Protein AF-A0A1Q2KVF7-F1 (afdb_monomer)

Solvent-accessible surface area (backbone atoms only — not comparable to full-atom values): 8080 Å² total; per-residue (Å²): 140,84,86,88,85,80,82,91,82,80,90,83,86,87,81,89,81,83,89,82,92,82,81,89,82,91,85,80,80,93,80,85,74,80,85,79,72,75,77,77,87,64,75,88,57,74,67,74,50,32,45,64,57,99,88,41,66,25,36,51,75,47,78,40,54,51,90,81,50,69,65,92,42,52,43,82,66,88,44,54,38,43,90,84,35,38,43,72,62,70,42,57,40,29,37,30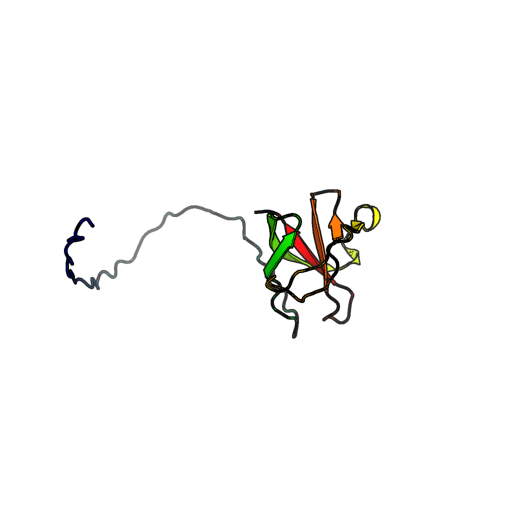,71,88,79,69,32,35,34,33,83,37,73,72,57,102,55,67,28,26,39,34,26,38,80,123

Structure (mmCIF, N/CA/C/O backbone):
data_AF-A0A1Q2KVF7-F1
#
_entry.id   AF-A0A1Q2KVF7-F1
#
loop_
_atom_site.group_PDB
_atom_site.id
_atom_site.type_symbol
_atom_site.label_atom_id
_atom_site.label_alt_id
_atom_site.label_comp_id
_atom_site.label_asym_id
_atom_site.label_entity_id
_atom_site.label_seq_id
_atom_site.pdbx_PDB_ins_code
_atom_site.Cartn_x
_atom_site.Cartn_y
_atom_site.Cartn_z
_atom_site.occupancy
_atom_site.B_iso_or_equiv
_atom_site.auth_seq_id
_atom_site.auth_comp_id
_atom_site.auth_asym_id
_atom_site.auth_atom_id
_atom_site.pdbx_PDB_model_num
ATOM 1 N N . MET A 1 1 ? -19.731 -8.562 50.887 1.00 39.09 1 MET A N 1
ATOM 2 C CA . MET A 1 1 ? -18.705 -9.540 50.459 1.00 39.09 1 MET A CA 1
ATOM 3 C C . MET A 1 1 ? -19.404 -10.873 50.199 1.00 39.09 1 MET A C 1
ATOM 5 O O . MET A 1 1 ? -19.830 -11.517 51.148 1.00 39.09 1 MET A O 1
ATOM 9 N N . LYS A 1 2 ? -19.657 -11.220 48.931 1.00 42.97 2 LYS A N 1
ATOM 10 C CA . LYS A 1 2 ? -20.388 -12.435 48.522 1.00 42.97 2 LYS A CA 1
ATOM 11 C C . LYS A 1 2 ? -19.372 -13.479 48.050 1.00 42.97 2 LYS A C 1
ATOM 13 O O . LYS A 1 2 ? -18.503 -13.158 47.248 1.00 42.97 2 LYS A O 1
ATOM 18 N N . ARG A 1 3 ? -19.437 -14.683 48.624 1.00 47.41 3 ARG A N 1
ATOM 19 C CA . ARG A 1 3 ? -18.452 -15.759 48.444 1.00 47.41 3 ARG A CA 1
ATOM 20 C C . ARG A 1 3 ? -18.658 -16.468 47.100 1.00 47.41 3 ARG A C 1
ATOM 22 O O . ARG A 1 3 ? -19.748 -16.962 46.827 1.00 47.41 3 ARG A O 1
ATOM 29 N N . LEU A 1 4 ? -17.588 -16.508 46.306 1.00 51.22 4 LEU A N 1
ATOM 30 C CA . LEU A 1 4 ? -17.399 -17.319 45.102 1.00 51.22 4 LEU A CA 1
ATOM 31 C C . LEU A 1 4 ? -17.336 -18.806 45.482 1.00 51.22 4 LEU A C 1
ATOM 33 O O . LEU A 1 4 ? -16.495 -19.181 46.293 1.00 51.22 4 LEU A O 1
ATOM 37 N N . THR A 1 5 ? -18.156 -19.652 44.860 1.00 51.19 5 THR A N 1
ATOM 38 C CA . THR A 1 5 ? -17.873 -21.093 44.722 1.00 51.19 5 THR A CA 1
ATOM 39 C C . THR A 1 5 ? -18.481 -21.596 43.410 1.00 51.19 5 THR A C 1
ATOM 41 O O . THR A 1 5 ? -19.687 -21.788 43.309 1.00 51.19 5 THR A O 1
ATOM 44 N N . GLY A 1 6 ? -17.646 -21.784 42.389 1.00 45.88 6 GLY A N 1
ATOM 45 C CA . GLY A 1 6 ? -18.007 -22.414 41.118 1.00 45.88 6 GLY A CA 1
ATOM 46 C C . GLY A 1 6 ? -16.946 -23.454 40.782 1.00 45.88 6 GLY A C 1
ATOM 47 O O . GLY A 1 6 ? -15.766 -23.135 40.721 1.00 45.88 6 GLY A O 1
ATOM 48 N N . ARG A 1 7 ? -17.380 -24.709 40.716 1.00 58.12 7 ARG A N 1
ATOM 49 C CA . ARG A 1 7 ? -16.589 -25.938 40.816 1.00 58.12 7 ARG A CA 1
ATOM 50 C C . ARG A 1 7 ? -15.751 -26.209 39.562 1.00 58.12 7 ARG A C 1
ATOM 52 O O . ARG A 1 7 ? -16.247 -26.079 38.450 1.00 58.12 7 ARG A O 1
ATOM 59 N N . PHE A 1 8 ? -14.522 -26.674 39.782 1.00 48.94 8 PHE A N 1
ATOM 60 C CA . PHE A 1 8 ? -13.715 -27.411 38.809 1.00 48.94 8 PHE A CA 1
ATOM 61 C C . PHE A 1 8 ? -14.491 -28.634 38.299 1.00 48.94 8 PHE A C 1
ATOM 63 O O . PHE A 1 8 ? -14.983 -29.424 39.107 1.00 48.94 8 PHE A O 1
ATOM 70 N N . ALA A 1 9 ? -14.554 -28.810 36.981 1.00 47.53 9 ALA A N 1
ATOM 71 C CA . ALA A 1 9 ? -14.939 -30.064 36.347 1.00 47.53 9 ALA A CA 1
ATOM 72 C C . ALA A 1 9 ? -13.777 -30.545 35.472 1.00 47.53 9 ALA A C 1
ATOM 74 O O . ALA A 1 9 ? -13.213 -29.799 34.675 1.00 47.53 9 ALA A O 1
ATOM 75 N N . VAL A 1 10 ? -13.395 -31.789 35.729 1.00 49.72 10 VAL A N 1
ATOM 76 C CA . VAL A 1 10 ? -12.215 -32.503 35.250 1.00 49.72 10 VAL A CA 1
ATOM 77 C C . VAL A 1 10 ? -12.580 -33.346 34.021 1.00 49.72 10 VAL A C 1
ATOM 79 O O . VAL A 1 10 ? -13.640 -33.956 33.998 1.00 49.72 10 VAL A O 1
ATOM 82 N N . ALA A 1 11 ? -11.660 -33.348 33.051 1.00 46.38 11 ALA A N 1
ATOM 83 C CA . ALA A 1 11 ? -11.268 -34.374 32.070 1.00 46.38 11 ALA A CA 1
ATOM 84 C C . ALA A 1 11 ? -12.255 -35.453 31.558 1.00 46.38 11 ALA A C 1
ATOM 86 O O . ALA A 1 11 ? -12.852 -36.212 32.313 1.00 46.38 11 ALA A O 1
ATOM 87 N N . SER A 1 12 ? -12.230 -35.650 30.235 1.00 47.53 12 SER A N 1
ATOM 88 C CA . SER A 1 12 ? -12.448 -36.914 29.491 1.00 47.53 12 SER A CA 1
ATOM 89 C C . SER A 1 12 ? -11.828 -36.680 28.098 1.00 47.53 12 SER A C 1
ATOM 91 O O . SER A 1 12 ? -12.257 -35.753 27.425 1.00 47.53 12 SER A O 1
ATOM 93 N N . LEU A 1 13 ? -10.641 -37.167 27.712 1.00 43.72 13 LEU A N 1
ATOM 94 C CA . LEU A 1 13 ? -10.100 -38.519 27.471 1.00 43.72 13 LEU A CA 1
ATOM 95 C C . LEU A 1 13 ? -10.823 -39.339 26.374 1.00 43.72 13 LEU A C 1
ATOM 97 O O . LEU A 1 13 ? -12.019 -39.579 26.483 1.00 43.72 13 LEU A O 1
ATOM 101 N N . VAL A 1 14 ? -9.989 -39.849 25.443 1.00 44.69 14 VAL A N 1
ATOM 102 C CA . VAL A 1 14 ? -10.135 -40.932 24.428 1.00 44.69 14 VAL A CA 1
ATOM 103 C C . VAL A 1 14 ? -11.058 -40.650 23.219 1.00 44.69 14 VAL A C 1
ATOM 105 O O . VAL A 1 14 ? -12.088 -40.019 23.373 1.00 44.69 14 VAL A O 1
ATOM 108 N N . LEU A 1 15 ? -10.765 -41.038 21.965 1.00 49.91 15 LEU A N 1
ATOM 109 C CA . LEU A 1 15 ? -10.053 -42.210 21.429 1.00 49.91 15 LEU A CA 1
ATOM 110 C C . LEU A 1 15 ? -9.423 -41.928 20.046 1.00 49.91 15 LEU A C 1
ATOM 112 O O . LEU A 1 15 ? -10.009 -41.250 19.209 1.00 49.91 15 LEU A O 1
ATOM 116 N N . ILE A 1 16 ? -8.259 -42.539 19.809 1.00 52.25 16 ILE A N 1
ATOM 117 C CA . ILE A 1 16 ? -7.617 -42.716 18.500 1.00 52.25 16 ILE A CA 1
ATOM 118 C C . ILE A 1 16 ? -8.409 -43.771 17.716 1.00 52.25 16 ILE A C 1
ATOM 120 O O . ILE A 1 16 ? -8.596 -44.881 18.214 1.00 52.25 16 ILE A O 1
ATOM 124 N N . GLY A 1 17 ? -8.824 -43.447 16.492 1.00 47.91 17 GLY A N 1
ATOM 125 C CA . GLY A 1 17 ? -9.311 -44.407 15.503 1.00 47.91 17 GLY A CA 1
ATOM 126 C C . GLY A 1 17 ? -8.358 -44.448 14.313 1.00 47.91 17 GLY A C 1
ATOM 127 O O . GLY A 1 17 ? -8.411 -43.576 13.454 1.00 47.91 17 GLY A O 1
ATOM 128 N N . LEU A 1 18 ? -7.470 -45.442 14.283 1.00 53.34 18 LEU A N 1
ATOM 129 C CA . LEU A 1 18 ? -6.823 -45.895 13.052 1.00 53.34 18 LEU A CA 1
ATOM 130 C C . LEU A 1 18 ? -7.739 -46.914 12.363 1.00 53.34 18 LEU A C 1
ATOM 132 O O . LEU A 1 18 ? -8.513 -47.605 13.027 1.00 53.34 18 LEU A O 1
ATOM 136 N N . THR A 1 19 ? -7.504 -47.093 11.063 1.00 53.59 19 THR A N 1
ATOM 137 C CA . THR A 1 19 ? -7.997 -48.148 10.154 1.00 53.59 19 THR A CA 1
ATOM 138 C C . THR A 1 19 ? -9.299 -47.859 9.400 1.00 53.59 19 THR A C 1
ATOM 140 O O . THR A 1 19 ? -10.389 -48.101 9.901 1.00 53.59 19 THR A O 1
ATOM 143 N N . ALA A 1 20 ? -9.157 -47.473 8.131 1.00 46.41 20 ALA A N 1
ATOM 144 C CA . ALA A 1 20 ? -9.737 -48.206 7.003 1.00 46.41 20 ALA A CA 1
ATOM 145 C C . ALA A 1 20 ? -9.056 -47.729 5.710 1.00 46.41 20 ALA A C 1
ATOM 147 O O . ALA A 1 20 ? -9.254 -46.606 5.260 1.00 46.41 20 ALA A O 1
ATOM 148 N N . CYS A 1 21 ? -8.202 -48.591 5.164 1.00 48.72 21 CYS A N 1
ATOM 149 C CA . CYS A 1 21 ? -7.747 -48.535 3.783 1.00 48.72 21 CYS A CA 1
ATOM 150 C C . CYS A 1 21 ? -8.925 -49.020 2.923 1.00 48.72 21 CYS A C 1
ATOM 152 O O . CYS A 1 21 ? -9.463 -50.095 3.195 1.00 48.72 21 CYS A O 1
ATOM 154 N N . GLY A 1 22 ? -9.359 -48.217 1.959 1.00 40.91 22 GLY A N 1
ATOM 155 C CA . GLY A 1 22 ? -10.450 -48.530 1.045 1.00 40.91 22 GLY A CA 1
ATOM 156 C C . GLY A 1 22 ? -10.280 -47.682 -0.205 1.00 40.91 22 GLY A C 1
ATOM 157 O O . GLY A 1 22 ? -10.412 -46.464 -0.142 1.00 40.91 22 GLY A O 1
ATOM 158 N N . GLU A 1 23 ? -9.886 -48.348 -1.281 1.00 42.50 23 GLU A N 1
ATOM 159 C CA . GLU A 1 23 ? -9.586 -47.817 -2.607 1.00 42.50 23 GLU A CA 1
ATOM 160 C C . GLU A 1 23 ? -10.851 -47.887 -3.490 1.00 42.50 23 GLU A C 1
ATOM 162 O O . GLU A 1 23 ? -11.649 -48.810 -3.323 1.00 42.50 23 GLU A O 1
ATOM 167 N N . GLU A 1 24 ? -10.968 -46.918 -4.411 1.00 41.16 24 GLU A N 1
ATOM 168 C CA . GLU A 1 24 ? -11.930 -46.776 -5.533 1.00 41.16 24 GLU A CA 1
ATOM 169 C C . GLU A 1 24 ? -13.392 -46.425 -5.145 1.00 41.16 24 GLU A C 1
ATOM 171 O O . GLU A 1 24 ? -13.975 -47.000 -4.238 1.00 41.16 24 GLU A O 1
ATOM 176 N N . GLU A 1 25 ? -14.086 -45.451 -5.747 1.00 37.84 25 GLU A N 1
ATOM 177 C CA . GLU A 1 25 ? -14.031 -44.919 -7.112 1.00 37.84 25 GLU A CA 1
ATOM 178 C C . GLU A 1 25 ? -14.677 -43.508 -7.181 1.00 37.84 25 GLU A C 1
ATOM 180 O O . GLU A 1 25 ? -15.371 -43.060 -6.270 1.00 37.84 25 GLU A O 1
ATOM 185 N N . ALA A 1 26 ? -14.409 -42.816 -8.286 1.00 41.78 26 ALA A N 1
ATOM 186 C CA . ALA A 1 26 ? -14.582 -41.392 -8.567 1.00 41.78 26 ALA A CA 1
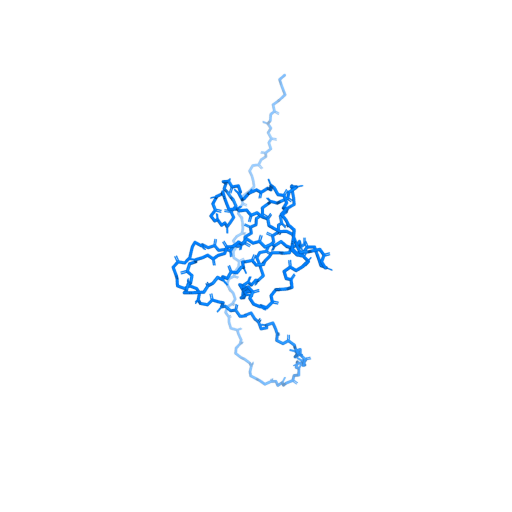ATOM 187 C C . ALA A 1 26 ? -15.985 -40.768 -8.389 1.00 41.78 26 ALA A C 1
ATOM 189 O O . ALA A 1 26 ? -16.978 -41.303 -8.873 1.00 41.78 26 ALA A O 1
ATOM 190 N N . GLN A 1 27 ? -16.018 -39.535 -7.865 1.00 40.53 27 GLN A N 1
ATOM 191 C CA . GLN A 1 27 ? -16.587 -38.338 -8.515 1.00 40.53 27 GLN A CA 1
ATOM 192 C C . GLN A 1 27 ? -16.497 -37.149 -7.549 1.00 40.53 27 GLN A C 1
ATOM 194 O O . GLN A 1 27 ? -17.304 -37.032 -6.631 1.00 40.53 27 GLN A O 1
ATOM 199 N N . GLU A 1 28 ? -15.551 -36.239 -7.776 1.00 37.62 28 GLU A N 1
ATOM 200 C CA . GLU A 1 28 ? -15.576 -34.931 -7.124 1.00 37.62 28 GLU A CA 1
ATOM 201 C C . GLU A 1 28 ? -15.179 -33.844 -8.126 1.00 37.62 28 GLU A C 1
ATOM 203 O O . GLU A 1 28 ? -14.066 -33.800 -8.638 1.00 37.62 28 GLU A O 1
ATOM 208 N N . THR A 1 29 ? -16.192 -33.048 -8.460 1.00 42.12 29 THR A N 1
ATOM 209 C CA . THR A 1 29 ? -16.164 -31.591 -8.579 1.00 42.12 29 THR A CA 1
ATOM 210 C C . THR A 1 29 ? -14.916 -30.969 -9.207 1.00 42.12 29 THR A C 1
ATOM 212 O O . THR A 1 29 ? -13.898 -30.738 -8.561 1.00 42.12 29 THR A O 1
ATOM 215 N N . GLU A 1 30 ? -15.068 -30.562 -10.465 1.00 45.03 30 GLU A N 1
ATOM 216 C CA . GLU A 1 30 ? -14.217 -29.573 -11.119 1.00 45.03 30 GLU A CA 1
ATOM 217 C C . GLU A 1 30 ? -14.356 -28.221 -10.390 1.00 45.03 30 GLU A C 1
ATOM 219 O O . GLU A 1 30 ? -15.248 -27.424 -10.677 1.00 45.03 30 GLU A O 1
ATOM 224 N N . VAL A 1 31 ? -13.493 -27.974 -9.400 1.00 44.44 31 VAL A N 1
ATOM 225 C CA . VAL A 1 31 ? -13.204 -26.629 -8.886 1.00 44.44 31 VAL A CA 1
ATOM 226 C C . VAL A 1 31 ? -11.899 -26.191 -9.538 1.00 44.44 31 VAL A C 1
ATOM 228 O O . VAL A 1 31 ? -10.813 -26.384 -9.002 1.00 44.44 31 VAL A O 1
ATOM 231 N N . ALA A 1 32 ? -12.006 -25.661 -10.753 1.00 44.03 32 ALA A N 1
ATOM 232 C CA . ALA A 1 32 ? -10.885 -25.086 -11.478 1.00 44.03 32 ALA A CA 1
ATOM 233 C C . ALA A 1 32 ? -11.035 -23.563 -11.517 1.00 44.03 32 ALA A C 1
ATOM 235 O O . ALA A 1 32 ? -11.643 -23.000 -12.421 1.00 44.03 32 ALA A O 1
ATOM 236 N N . ALA A 1 33 ? -10.460 -22.896 -10.525 1.00 38.97 33 ALA A N 1
ATOM 237 C CA . ALA A 1 33 ? -9.888 -21.568 -10.692 1.00 38.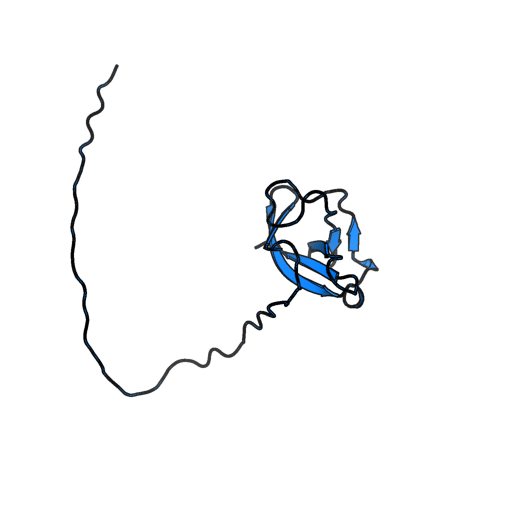97 33 ALA A CA 1
ATOM 238 C C . ALA A 1 33 ? -8.803 -21.444 -9.629 1.00 38.97 33 ALA A C 1
ATOM 240 O O . ALA A 1 33 ? -9.083 -21.237 -8.453 1.00 38.97 33 ALA A O 1
ATOM 241 N N . ALA A 1 34 ? -7.578 -21.712 -10.068 1.00 43.12 34 ALA A N 1
ATOM 242 C CA . ALA A 1 34 ? -6.372 -21.627 -9.276 1.00 43.12 34 ALA A CA 1
ATOM 243 C C . ALA A 1 34 ? -6.294 -20.267 -8.568 1.00 43.12 34 ALA A C 1
ATOM 245 O O . ALA A 1 34 ? -6.268 -19.225 -9.223 1.00 43.12 34 ALA A O 1
ATOM 246 N N . GLU A 1 35 ? -6.227 -20.288 -7.237 1.00 41.88 35 GLU A N 1
ATOM 247 C CA . GLU A 1 35 ? -5.547 -19.234 -6.494 1.00 41.88 35 GLU A CA 1
ATOM 248 C C . GLU A 1 35 ? -4.064 -19.346 -6.855 1.00 41.88 35 GLU A C 1
ATOM 250 O O . GLU A 1 35 ? -3.302 -20.097 -6.247 1.00 41.88 35 GLU A O 1
ATOM 255 N N . ASP A 1 36 ? -3.685 -18.643 -7.918 1.00 38.56 36 ASP A N 1
ATOM 256 C CA . ASP A 1 36 ? -2.300 -18.349 -8.254 1.00 38.56 36 ASP A CA 1
ATOM 257 C C . ASP A 1 36 ? -1.758 -17.407 -7.176 1.00 38.56 36 ASP A C 1
ATOM 259 O O . ASP A 1 36 ? -1.766 -16.184 -7.297 1.00 38.56 36 ASP A O 1
ATOM 263 N N . THR A 1 37 ? -1.383 -17.996 -6.044 1.00 44.69 37 THR A N 1
ATOM 264 C CA . THR A 1 37 ? -0.643 -17.291 -5.008 1.00 44.69 37 THR A CA 1
ATOM 265 C C . THR A 1 37 ? 0.791 -17.235 -5.507 1.00 44.69 37 THR A C 1
ATOM 267 O O . THR A 1 37 ? 1.577 -18.148 -5.261 1.00 44.69 37 THR A O 1
ATOM 270 N N . HIS A 1 38 ? 1.110 -16.190 -6.271 1.00 43.72 38 HIS A N 1
ATOM 271 C CA . HIS A 1 38 ? 2.487 -15.821 -6.563 1.00 43.72 38 HIS A CA 1
ATOM 272 C C . HIS A 1 38 ? 3.178 -15.522 -5.225 1.00 43.72 38 HIS A C 1
ATOM 274 O O . HIS A 1 38 ? 3.099 -14.418 -4.685 1.00 43.72 38 HIS A O 1
ATOM 280 N N . GLU A 1 39 ? 3.838 -16.532 -4.658 1.00 40.41 39 GLU A N 1
ATOM 281 C CA . GLU A 1 39 ? 4.852 -16.340 -3.631 1.00 40.41 39 GLU A CA 1
ATOM 282 C C . GLU A 1 39 ? 5.980 -15.531 -4.277 1.00 40.41 39 GLU A C 1
ATOM 284 O O . GLU A 1 39 ? 6.845 -16.060 -4.974 1.00 40.41 39 GLU A O 1
ATOM 289 N N . ALA A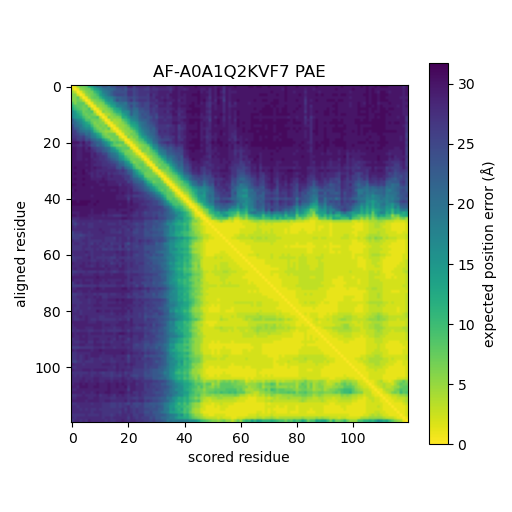 1 40 ? 5.921 -14.211 -4.109 1.00 45.19 40 ALA A N 1
ATOM 290 C CA . ALA A 1 40 ? 7.007 -13.328 -4.484 1.00 45.19 40 ALA A CA 1
ATOM 291 C C . ALA A 1 40 ? 8.235 -13.718 -3.649 1.00 45.19 40 ALA A C 1
ATOM 293 O O . ALA A 1 40 ? 8.321 -13.406 -2.461 1.00 45.19 40 ALA A O 1
ATOM 294 N N . GLU A 1 41 ? 9.185 -14.420 -4.267 1.00 42.03 41 GLU A N 1
ATOM 295 C CA . GLU A 1 41 ? 10.519 -14.638 -3.716 1.00 42.03 41 GLU A CA 1
ATOM 296 C C . GLU A 1 41 ? 11.267 -13.293 -3.659 1.00 42.03 41 GLU A C 1
ATOM 298 O O . GLU A 1 41 ? 12.089 -12.974 -4.517 1.00 42.03 41 GLU A O 1
ATOM 303 N N . THR A 1 42 ? 10.983 -12.467 -2.647 1.00 44.09 42 THR A N 1
ATOM 304 C CA . THR A 1 42 ? 11.791 -11.285 -2.338 1.00 44.09 42 THR A CA 1
ATOM 305 C C . THR A 1 42 ? 12.904 -11.680 -1.371 1.00 44.09 42 THR A C 1
ATOM 307 O O . THR A 1 42 ? 12.706 -11.994 -0.196 1.00 44.09 42 THR A O 1
ATOM 310 N N . GLY A 1 43 ? 14.131 -11.704 -1.890 1.00 41.38 43 GLY A N 1
ATOM 311 C CA . GLY A 1 43 ? 15.328 -11.902 -1.088 1.00 41.38 43 GLY A CA 1
ATOM 312 C C . GLY A 1 43 ? 15.439 -10.848 0.016 1.00 41.38 43 GLY A C 1
ATOM 313 O O . GLY A 1 43 ? 15.668 -9.677 -0.254 1.00 41.38 43 GLY A O 1
ATOM 314 N N . GLY A 1 44 ? 15.336 -11.282 1.274 1.00 47.38 44 GLY A N 1
ATOM 315 C CA . GLY A 1 44 ? 15.808 -10.528 2.440 1.00 47.38 44 GLY A CA 1
ATOM 316 C C . GLY A 1 44 ? 14.971 -9.323 2.889 1.00 47.38 44 GLY A C 1
ATOM 317 O O . GLY A 1 44 ? 15.490 -8.508 3.653 1.00 47.38 44 GLY A O 1
ATOM 318 N N . GLY A 1 45 ? 13.712 -9.199 2.464 1.00 56.94 45 GLY A N 1
ATOM 319 C CA . GLY A 1 45 ? 12.775 -8.207 3.001 1.00 56.94 45 GLY A CA 1
ATOM 320 C C . GLY A 1 45 ? 12.185 -8.633 4.351 1.00 56.94 45 GLY A C 1
ATOM 321 O O . GLY A 1 45 ? 12.004 -9.820 4.621 1.00 56.94 45 GLY A O 1
ATOM 322 N N . LEU A 1 46 ? 11.891 -7.672 5.234 1.00 59.97 46 LEU A N 1
ATOM 323 C CA . LEU A 1 46 ? 11.044 -7.914 6.412 1.00 59.97 46 LEU A CA 1
ATOM 324 C C . LEU A 1 46 ? 9.709 -8.539 5.961 1.00 59.97 46 LEU A C 1
ATOM 326 O O . LEU A 1 46 ? 9.261 -8.229 4.859 1.00 59.97 46 LEU A O 1
ATOM 330 N N . PRO A 1 47 ? 9.053 -9.385 6.777 1.00 71.31 47 PRO A N 1
ATOM 331 C CA . PRO A 1 47 ? 7.776 -9.968 6.381 1.00 71.31 47 PRO A CA 1
ATOM 332 C C . PRO A 1 47 ? 6.782 -8.844 6.075 1.00 71.31 47 PRO A C 1
ATOM 334 O O . PRO A 1 47 ? 6.594 -7.965 6.912 1.00 71.31 47 PRO A O 1
ATOM 337 N 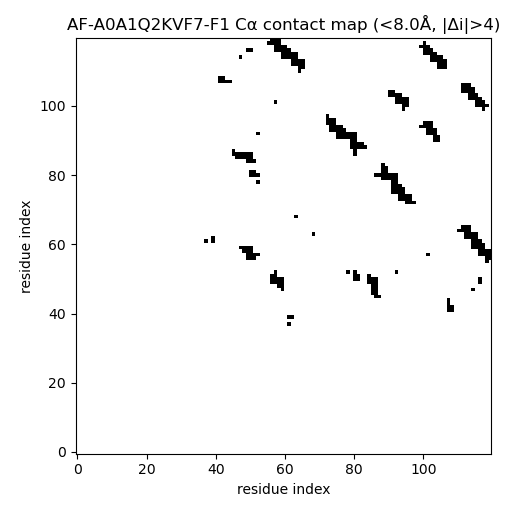N . VAL A 1 48 ? 6.176 -8.881 4.889 1.00 85.44 48 VAL A N 1
ATOM 338 C CA . VAL A 1 48 ? 5.117 -7.967 4.450 1.00 85.44 48 VAL A CA 1
ATOM 339 C C . VAL A 1 48 ? 3.802 -8.725 4.580 1.00 85.44 48 VAL A C 1
ATOM 341 O O . VAL A 1 48 ? 3.564 -9.688 3.861 1.00 85.44 48 VAL A O 1
ATOM 344 N N . THR A 1 49 ? 2.977 -8.374 5.566 1.00 93.69 49 THR A N 1
ATOM 345 C CA . THR A 1 49 ? 1.777 -9.174 5.890 1.00 93.69 49 THR A CA 1
ATOM 346 C C . THR A 1 49 ? 0.514 -8.344 6.066 1.00 93.69 49 THR A C 1
ATOM 348 O O . THR A 1 49 ? -0.544 -8.724 5.565 1.00 93.69 49 THR A O 1
ATOM 351 N N . TRP A 1 50 ? 0.580 -7.220 6.775 1.00 96.44 50 TRP A N 1
ATOM 352 C CA . TRP A 1 50 ? -0.567 -6.338 6.995 1.00 96.44 50 TRP A CA 1
ATOM 353 C C . TRP A 1 50 ? -0.118 -4.970 7.507 1.00 96.44 50 TRP A C 1
ATOM 355 O O . TRP A 1 50 ? 0.958 -4.850 8.093 1.00 96.44 50 TRP A O 1
ATOM 365 N N . ILE A 1 51 ? -0.988 -3.975 7.350 1.00 96.50 51 ILE A N 1
ATOM 366 C CA . ILE A 1 51 ? -0.848 -2.626 7.916 1.00 96.50 51 ILE A CA 1
ATOM 367 C C . ILE A 1 51 ? -2.166 -2.179 8.542 1.00 96.50 51 ILE A C 1
ATOM 369 O O . ILE A 1 51 ? -3.231 -2.682 8.172 1.00 96.50 51 ILE A O 1
ATOM 373 N N . VAL A 1 52 ? -2.108 -1.244 9.489 1.00 96.50 52 VAL A N 1
ATOM 374 C CA . VAL A 1 52 ? -3.298 -0.535 9.972 1.00 96.50 52 VAL A CA 1
ATOM 375 C C . VAL A 1 52 ? -3.300 0.888 9.432 1.00 96.50 52 VAL A C 1
ATOM 377 O O . VAL A 1 52 ? -2.381 1.662 9.693 1.00 96.50 52 VAL A O 1
ATOM 380 N N . HIS A 1 53 ? -4.367 1.240 8.722 1.00 96.75 53 HIS A N 1
ATOM 381 C CA . HIS A 1 53 ? -4.586 2.567 8.160 1.00 96.75 53 HIS A CA 1
ATOM 382 C C . HIS A 1 53 ? -5.990 3.037 8.540 1.00 96.75 53 HIS A C 1
ATOM 384 O O . HIS A 1 53 ? -6.955 2.296 8.388 1.00 96.75 53 HIS A O 1
ATOM 390 N N . GLU A 1 54 ? -6.085 4.233 9.126 1.00 95.56 54 GLU A N 1
ATOM 391 C CA . GLU A 1 54 ? -7.347 4.826 9.607 1.00 95.56 54 GLU A CA 1
ATOM 392 C C . GLU A 1 54 ? -8.168 3.940 10.571 1.00 95.56 54 GLU A C 1
ATOM 394 O O . GLU A 1 54 ? -9.373 4.103 10.728 1.00 95.56 54 GLU A 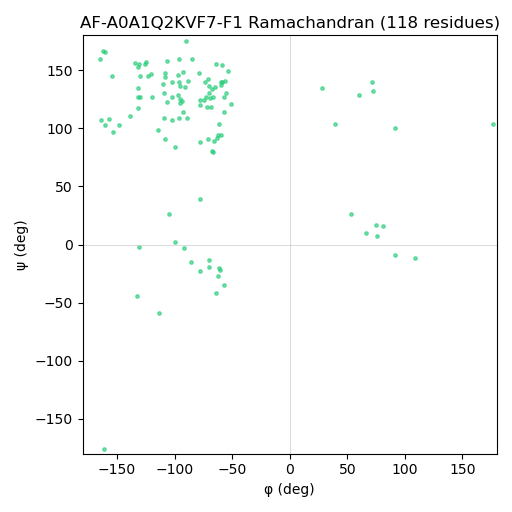O 1
ATOM 399 N N . GLY A 1 55 ? -7.496 3.037 11.295 1.00 95.44 55 GLY A N 1
ATOM 400 C CA . GLY A 1 55 ? -8.122 2.117 12.252 1.00 95.44 55 GLY A CA 1
ATOM 401 C C . GLY A 1 55 ? -8.528 0.768 11.657 1.00 95.44 55 GLY A C 1
ATOM 402 O O . GLY A 1 55 ? -8.821 -0.155 12.418 1.00 95.44 55 GLY A O 1
ATOM 403 N N . ASP A 1 56 ? -8.456 0.625 10.336 1.00 97.44 56 ASP A N 1
ATOM 404 C CA . ASP A 1 56 ? -8.761 -0.607 9.625 1.00 97.44 56 ASP A CA 1
ATOM 405 C C . ASP A 1 56 ? -7.498 -1.406 9.307 1.00 97.44 56 ASP A C 1
ATOM 407 O O . ASP A 1 56 ? -6.427 -0.857 9.034 1.00 97.44 56 ASP A O 1
ATOM 411 N N . LYS A 1 57 ? -7.623 -2.736 9.338 1.00 96.81 57 LYS A N 1
ATOM 412 C CA . LYS A 1 57 ? -6.528 -3.651 9.016 1.00 96.81 57 LYS A CA 1
ATOM 413 C C . LYS A 1 57 ? -6.569 -4.021 7.536 1.00 96.81 57 LYS A C 1
ATOM 415 O O . LYS A 1 57 ? -7.451 -4.759 7.102 1.00 96.81 57 LYS A O 1
ATOM 420 N N . TYR A 1 58 ? -5.550 -3.602 6.802 1.00 97.75 58 TYR A N 1
ATOM 421 C CA . TYR A 1 58 ? -5.336 -3.981 5.413 1.00 97.75 58 TYR A CA 1
ATOM 422 C C . TYR A 1 58 ? -4.377 -5.165 5.350 1.00 97.75 58 TYR A C 1
ATOM 424 O O . TYR A 1 58 ? -3.371 -5.214 6.060 1.00 97.75 58 TYR A O 1
ATOM 432 N N . THR A 1 59 ? -4.697 -6.146 4.513 1.00 97.12 59 THR A N 1
ATOM 433 C CA . THR A 1 59 ? -3.892 -7.360 4.353 1.00 97.12 59 THR A CA 1
ATOM 434 C C . THR A 1 59 ? -3.066 -7.260 3.085 1.00 97.12 59 THR A C 1
ATOM 436 O O . THR A 1 59 ? -3.559 -6.779 2.068 1.00 97.12 59 THR A O 1
ATOM 439 N N . PHE A 1 60 ? -1.818 -7.713 3.159 1.00 95.69 60 PHE A N 1
ATOM 440 C CA . PHE A 1 60 ? -0.936 -7.821 2.006 1.00 95.69 60 PHE A CA 1
ATOM 441 C C . PHE A 1 60 ? -1.541 -8.746 0.947 1.00 95.69 60 PHE A C 1
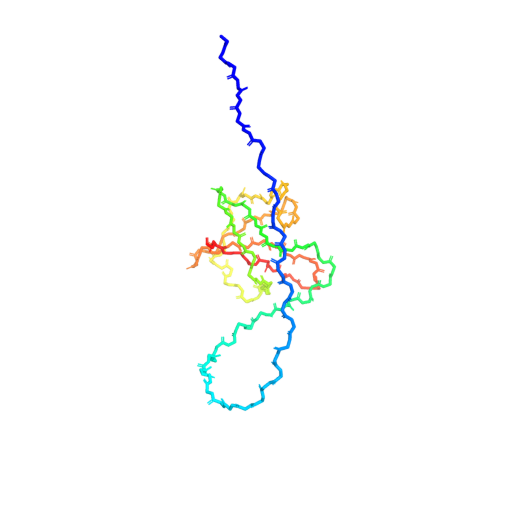ATOM 443 O O . PHE A 1 60 ? -2.115 -9.785 1.286 1.00 95.69 60 PHE A O 1
ATOM 450 N N . ILE A 1 61 ? -1.394 -8.355 -0.315 1.00 95.25 61 ILE A N 1
ATOM 451 C CA . ILE A 1 61 ? -1.834 -9.124 -1.478 1.00 95.25 61 ILE A CA 1
ATOM 452 C C . ILE A 1 61 ? -0.625 -9.587 -2.282 1.00 95.25 61 ILE A C 1
ATOM 454 O O . ILE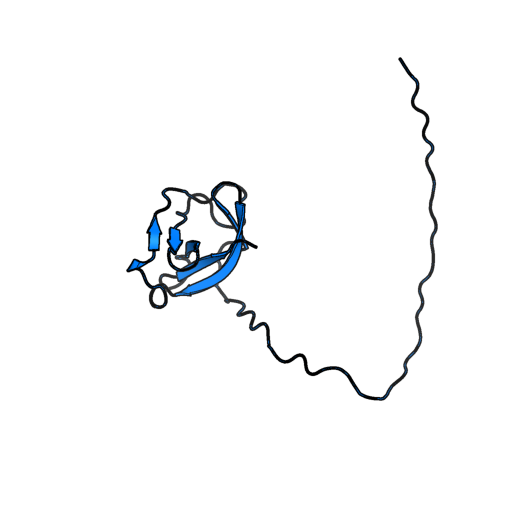 A 1 61 ? -0.433 -10.787 -2.447 1.00 95.25 61 ILE A O 1
ATOM 458 N N . GLU A 1 62 ? 0.191 -8.647 -2.757 1.00 93.31 62 GLU A N 1
ATOM 459 C CA . GLU A 1 62 ? 1.298 -8.927 -3.672 1.00 93.31 62 GLU A CA 1
ATOM 460 C C . GLU A 1 62 ? 2.321 -7.779 -3.704 1.00 93.31 62 GLU A C 1
ATOM 462 O O . GLU A 1 62 ? 2.056 -6.666 -3.234 1.00 93.31 62 GLU A O 1
ATOM 467 N N . ILE A 1 63 ? 3.490 -8.055 -4.285 1.00 92.25 63 ILE A N 1
ATOM 468 C CA . ILE A 1 63 ? 4.484 -7.044 -4.655 1.00 92.25 63 ILE A CA 1
ATOM 469 C C . ILE A 1 63 ? 4.271 -6.687 -6.127 1.00 92.25 63 ILE A C 1
ATOM 471 O O . ILE A 1 63 ? 4.367 -7.556 -6.990 1.00 92.25 63 ILE A O 1
ATOM 475 N N . VAL A 1 64 ? 4.021 -5.411 -6.409 1.00 93.19 64 VAL A N 1
ATOM 476 C CA . VAL A 1 64 ? 3.759 -4.896 -7.757 1.00 93.19 64 VAL A CA 1
ATOM 477 C C . VAL A 1 64 ? 4.956 -4.061 -8.221 1.00 93.19 64 VAL A C 1
ATOM 479 O O . VAL A 1 64 ? 5.408 -3.185 -7.475 1.00 93.19 64 VAL A O 1
ATOM 482 N N . PRO A 1 65 ? 5.500 -4.290 -9.428 1.00 93.62 65 PRO A N 1
ATOM 483 C CA . PRO A 1 65 ? 6.466 -3.377 -10.028 1.00 93.62 65 PRO A CA 1
ATOM 484 C C . PRO A 1 65 ? 5.848 -1.991 -10.209 1.00 93.62 65 PRO A C 1
ATOM 486 O O . PRO A 1 65 ? 4.704 -1.868 -10.645 1.00 93.62 65 PRO A O 1
ATOM 489 N N . LYS A 1 66 ? 6.592 -0.927 -9.905 1.00 94.00 66 LYS A N 1
ATOM 490 C CA . LYS A 1 66 ? 6.066 0.439 -10.047 1.00 94.00 66 LYS A CA 1
ATOM 491 C C . LYS A 1 66 ? 5.592 0.743 -11.468 1.00 94.00 66 LYS A C 1
ATOM 493 O O . LYS A 1 66 ? 4.628 1.480 -11.643 1.00 94.00 66 LYS A O 1
ATOM 498 N N . GLU A 1 67 ? 6.264 0.191 -12.475 1.00 94.62 67 GLU A N 1
ATOM 499 C CA . GLU A 1 67 ? 5.898 0.338 -13.885 1.00 94.62 67 GLU A CA 1
ATOM 500 C C . GLU A 1 67 ? 4.501 -0.199 -14.237 1.00 94.62 67 GLU A C 1
ATOM 502 O O . GLU A 1 67 ? 3.919 0.266 -15.217 1.00 94.62 67 GLU A O 1
ATOM 507 N N . ASP A 1 68 ? 3.947 -1.107 -13.430 1.00 95.44 68 ASP A N 1
ATOM 508 C CA . ASP A 1 68 ? 2.610 -1.678 -13.625 1.00 95.44 68 ASP A CA 1
ATOM 509 C C . ASP A 1 68 ? 1.515 -0.886 -12.882 1.00 95.44 68 ASP A C 1
ATOM 511 O O . ASP A 1 68 ? 0.323 -1.188 -12.999 1.00 95.44 68 ASP A O 1
ATOM 515 N N . ILE A 1 69 ? 1.895 0.152 -12.126 1.00 95.56 69 ILE A N 1
ATOM 516 C CA . ILE A 1 69 ? 0.983 1.012 -11.367 1.00 95.56 69 ILE A CA 1
ATOM 517 C C . ILE A 1 69 ? 0.675 2.275 -12.174 1.00 95.56 69 ILE A C 1
ATOM 519 O O . ILE A 1 69 ? 1.567 3.003 -12.611 1.00 95.56 69 ILE A O 1
ATOM 523 N N . ASP A 1 70 ? -0.614 2.585 -12.322 1.00 97.38 70 ASP A N 1
ATOM 524 C CA . ASP A 1 70 ? -1.053 3.872 -12.865 1.00 97.38 70 ASP A CA 1
ATOM 525 C C . ASP A 1 70 ? -0.791 4.993 -11.847 1.00 97.38 70 ASP A C 1
ATOM 527 O O . ASP A 1 70 ? -1.611 5.282 -10.974 1.00 97.38 70 ASP A O 1
ATOM 531 N N . MET A 1 71 ? 0.388 5.605 -11.941 1.00 96.88 71 MET A N 1
ATOM 532 C CA . MET A 1 71 ? 0.868 6.607 -10.987 1.00 96.88 71 MET A CA 1
ATOM 533 C C . MET A 1 71 ? -0.009 7.864 -10.912 1.00 96.88 71 MET A C 1
ATOM 535 O O . MET A 1 71 ? 0.053 8.571 -9.909 1.00 96.88 71 MET A O 1
ATOM 539 N N . GLU A 1 72 ? -0.836 8.152 -11.924 1.00 98.19 72 GLU A N 1
ATOM 540 C CA . GLU A 1 72 ? -1.777 9.283 -11.887 1.00 98.19 72 GLU A CA 1
ATOM 541 C C . GLU A 1 72 ? -2.921 9.062 -10.889 1.00 98.19 72 GLU A C 1
ATOM 543 O O . GLU A 1 72 ? -3.576 10.016 -10.479 1.00 98.19 72 GLU A O 1
ATOM 548 N N . GLN A 1 73 ? -3.162 7.810 -10.496 1.00 98.12 73 GLN A N 1
ATOM 549 C CA . GLN A 1 73 ? -4.186 7.412 -9.530 1.00 98.12 73 GLN A CA 1
ATOM 550 C C . GLN A 1 73 ? -3.608 7.171 -8.127 1.00 98.12 73 GLN A C 1
ATOM 552 O O . GLN A 1 73 ? -4.337 6.745 -7.232 1.00 98.12 73 GLN A O 1
ATOM 557 N N . VAL A 1 74 ? -2.304 7.385 -7.923 1.00 98.12 74 VAL A N 1
ATOM 558 C CA . VAL A 1 74 ? -1.649 7.216 -6.622 1.00 98.12 74 VAL A CA 1
ATOM 559 C C . VAL A 1 74 ? -1.571 8.557 -5.910 1.00 98.12 74 VAL A C 1
ATOM 561 O O . VAL A 1 74 ? -0.984 9.514 -6.415 1.00 98.12 74 VAL A O 1
ATOM 564 N N . VAL A 1 75 ? -2.086 8.602 -4.685 1.00 98.19 75 VAL A N 1
ATOM 565 C CA . VAL A 1 75 ? -2.052 9.792 -3.835 1.00 98.19 75 VAL A CA 1
ATOM 566 C C . VAL A 1 75 ? -1.368 9.506 -2.501 1.00 98.19 75 VAL A C 1
ATOM 568 O O . VAL A 1 75 ? -1.475 8.416 -1.936 1.00 98.19 75 VAL A O 1
ATOM 571 N N . SER A 1 76 ? -0.650 10.505 -1.986 1.00 97.81 76 SER A N 1
ATOM 572 C CA . SER A 1 76 ? -0.103 10.461 -0.627 1.00 97.81 76 SER A CA 1
ATOM 573 C C . SER A 1 76 ? -1.234 10.570 0.389 1.00 97.81 76 SER A C 1
ATOM 575 O O . SER A 1 76 ? -2.056 11.485 0.308 1.00 97.81 76 SER A O 1
ATOM 577 N N . THR A 1 77 ? -1.251 9.668 1.372 1.00 97.56 77 THR A N 1
ATOM 578 C CA . THR A 1 77 ? -2.189 9.764 2.503 1.00 97.56 77 THR A CA 1
ATOM 579 C C . THR A 1 77 ? -1.657 10.661 3.625 1.00 97.56 77 THR A C 1
ATOM 581 O O . THR A 1 77 ? -2.402 11.040 4.526 1.00 97.56 77 THR A O 1
ATOM 584 N N . GLY A 1 78 ? -0.355 10.976 3.620 1.00 97.38 78 GLY A N 1
ATOM 585 C CA . GLY A 1 78 ? 0.326 11.628 4.742 1.00 97.38 78 GLY A CA 1
ATOM 586 C C . GLY A 1 78 ? 0.421 10.767 6.011 1.00 97.38 78 GLY A C 1
ATOM 587 O O . GLY A 1 78 ? 0.802 11.277 7.067 1.00 97.38 78 GLY A O 1
ATOM 588 N N . THR A 1 79 ? 0.074 9.480 5.929 1.00 97.88 79 THR A N 1
ATOM 589 C CA . THR A 1 79 ? 0.186 8.517 7.028 1.00 97.88 79 THR A CA 1
ATOM 590 C C . THR A 1 79 ? 1.339 7.548 6.790 1.00 97.88 79 THR A C 1
ATOM 592 O O . THR A 1 79 ? 1.791 7.351 5.662 1.00 97.88 79 THR A O 1
ATOM 595 N N . PHE A 1 80 ? 1.830 6.954 7.874 1.00 97.31 80 PHE A N 1
ATOM 596 C CA . PHE A 1 80 ? 2.994 6.077 7.859 1.00 97.31 80 PHE A CA 1
ATOM 597 C C . PHE A 1 80 ? 2.691 4.798 8.633 1.00 97.31 80 PHE A C 1
ATOM 599 O O . PHE A 1 80 ? 1.881 4.804 9.564 1.00 97.31 80 PHE A O 1
ATOM 606 N N . THR A 1 81 ? 3.367 3.717 8.267 1.00 95.38 81 THR A N 1
ATOM 607 C CA . THR A 1 81 ? 3.272 2.423 8.942 1.00 95.38 81 THR A CA 1
ATOM 608 C C . THR A 1 81 ? 3.670 2.539 10.412 1.00 95.38 81 THR A C 1
ATOM 610 O O . THR A 1 81 ? 4.624 3.234 10.783 1.00 95.38 81 THR A O 1
ATOM 613 N N . ASN A 1 82 ? 2.934 1.843 11.273 1.00 95.00 82 ASN A N 1
ATOM 614 C CA . ASN A 1 82 ? 3.052 1.934 12.720 1.00 95.00 82 ASN A CA 1
ATOM 615 C C . ASN A 1 82 ? 3.946 0.843 13.308 1.00 95.00 82 ASN A C 1
ATOM 617 O O . ASN A 1 82 ? 4.184 -0.216 12.728 1.00 95.00 82 ASN A O 1
ATOM 621 N N . MET A 1 83 ? 4.439 1.091 14.522 1.00 93.25 83 MET A N 1
ATOM 622 C CA . MET A 1 83 ? 5.150 0.063 15.269 1.00 93.25 83 MET A CA 1
ATOM 623 C C . MET A 1 83 ? 4.155 -1.029 15.675 1.00 93.25 83 MET A C 1
ATOM 625 O O . MET A 1 83 ? 3.212 -0.768 16.418 1.00 93.25 83 MET A O 1
ATOM 629 N N . GLY A 1 84 ? 4.384 -2.248 15.190 1.00 91.81 84 GLY A N 1
ATOM 630 C CA . GLY A 1 84 ? 3.481 -3.381 15.382 1.00 91.81 84 GLY A CA 1
ATOM 631 C C . GLY A 1 84 ? 2.739 -3.797 14.117 1.00 91.81 84 GLY A C 1
ATOM 632 O O . GLY A 1 84 ? 2.195 -4.898 14.126 1.00 91.81 84 GLY A O 1
ATOM 633 N N . ASP A 1 85 ? 2.772 -2.990 13.049 1.00 94.06 85 ASP A N 1
ATOM 634 C CA . ASP A 1 85 ? 2.354 -3.444 11.724 1.00 94.06 85 ASP A CA 1
ATOM 635 C C . ASP A 1 85 ? 3.193 -4.642 11.283 1.00 94.06 85 ASP A C 1
ATOM 637 O O . ASP A 1 85 ? 4.339 -4.842 11.698 1.00 94.06 85 ASP A O 1
ATOM 641 N N . GLY A 1 86 ? 2.616 -5.449 10.403 1.00 92.62 86 GLY A N 1
ATOM 642 C CA . GLY A 1 86 ? 3.282 -6.586 9.799 1.00 92.62 86 GLY A CA 1
ATOM 643 C C . GLY A 1 86 ? 4.236 -6.179 8.680 1.00 92.62 86 GLY A C 1
ATOM 644 O O . GLY A 1 86 ? 4.222 -6.856 7.657 1.00 92.62 86 GLY A O 1
ATOM 645 N N . MET A 1 87 ? 4.963 -5.065 8.844 1.00 88.69 87 MET A N 1
ATOM 646 C CA . MET A 1 87 ? 5.981 -4.543 7.932 1.00 88.69 87 MET A CA 1
ATOM 647 C C . MET A 1 87 ? 6.922 -3.536 8.628 1.00 88.69 87 MET A C 1
ATOM 649 O O . MET A 1 87 ? 6.839 -3.312 9.837 1.00 88.69 87 MET A O 1
ATOM 653 N N . LYS A 1 88 ? 7.845 -2.921 7.876 1.00 89.00 88 LYS A N 1
ATOM 654 C CA . LYS A 1 88 ? 8.785 -1.916 8.401 1.00 89.00 88 LYS A CA 1
ATOM 655 C C . LYS A 1 88 ? 8.058 -0.654 8.886 1.00 89.00 88 LYS A C 1
ATOM 657 O O . LYS A 1 88 ? 7.192 -0.146 8.187 1.00 89.00 88 LYS A O 1
ATOM 662 N N . PHE A 1 89 ? 8.444 -0.147 10.060 1.00 92.62 89 PHE A N 1
ATOM 663 C CA . PHE A 1 89 ? 7.915 1.085 10.663 1.00 92.62 89 PHE A CA 1
ATOM 664 C C . PHE A 1 89 ? 8.380 2.353 9.932 1.00 92.62 89 PHE A C 1
ATOM 666 O O . PHE A 1 89 ? 9.560 2.461 9.591 1.00 92.62 89 PHE A O 1
ATOM 673 N N . GLY A 1 90 ? 7.486 3.341 9.825 1.00 93.69 90 GLY A N 1
ATOM 674 C CA . GLY A 1 90 ? 7.794 4.681 9.326 1.00 93.69 90 GLY A CA 1
ATOM 675 C C . GLY A 1 90 ? 7.839 4.801 7.803 1.00 93.69 90 GLY A C 1
ATOM 676 O O . GLY A 1 90 ? 8.380 5.781 7.298 1.00 93.69 90 GLY A O 1
ATOM 677 N N . GLU A 1 91 ? 7.295 3.826 7.080 1.00 93.88 91 GLU A N 1
ATOM 678 C CA . GLU A 1 91 ? 7.165 3.862 5.624 1.00 93.88 91 GLU A CA 1
ATOM 679 C C . GLU A 1 91 ? 5.839 4.530 5.244 1.00 93.88 91 GLU A C 1
ATOM 681 O O . GLU A 1 91 ? 4.830 4.337 5.922 1.00 93.88 91 GLU A O 1
ATOM 686 N N . GLU A 1 92 ? 5.836 5.351 4.197 1.00 96.88 92 GLU A N 1
ATOM 687 C CA . GLU A 1 92 ? 4.636 6.081 3.780 1.00 96.88 92 GLU A CA 1
ATOM 688 C C . GLU A 1 92 ? 3.584 5.136 3.193 1.00 96.88 92 GLU A C 1
ATOM 690 O O . GLU A 1 92 ? 3.894 4.271 2.374 1.00 96.88 92 GLU A O 1
ATOM 695 N N . ILE A 1 93 ? 2.330 5.343 3.595 1.00 97.94 93 ILE A N 1
ATOM 696 C CA . ILE A 1 93 ? 1.171 4.660 3.030 1.00 97.94 93 ILE A CA 1
ATOM 697 C C . ILE A 1 93 ? 0.594 5.545 1.925 1.00 97.94 93 ILE A C 1
ATOM 699 O O . ILE A 1 93 ? 0.231 6.702 2.148 1.00 97.94 93 ILE A O 1
ATOM 703 N N . LEU A 1 94 ? 0.490 4.992 0.727 1.00 98.44 94 LEU A N 1
ATOM 704 C CA . LEU A 1 94 ? -0.076 5.634 -0.452 1.00 98.44 94 LEU A CA 1
ATOM 705 C C . LEU A 1 94 ? -1.422 4.983 -0.769 1.00 98.44 94 LEU A C 1
ATOM 707 O O . LEU A 1 94 ? -1.592 3.789 -0.540 1.00 98.44 94 LEU A O 1
ATOM 711 N N . GLN A 1 95 ? -2.373 5.744 -1.300 1.00 98.38 95 GLN A N 1
ATOM 712 C CA . GLN A 1 95 ? -3.682 5.227 -1.693 1.00 98.38 95 GLN A CA 1
ATOM 713 C C . GLN A 1 95 ? -3.819 5.223 -3.211 1.00 98.38 95 GLN A C 1
ATOM 715 O O . GLN A 1 95 ? -3.440 6.181 -3.881 1.00 98.38 95 GLN A O 1
ATOM 720 N N . TYR A 1 96 ? -4.386 4.146 -3.745 1.00 98.25 96 TYR A N 1
ATOM 721 C CA . TYR A 1 96 ? -4.756 4.031 -5.145 1.00 98.25 96 TYR A CA 1
ATOM 722 C C . TYR A 1 96 ? -6.238 4.370 -5.316 1.00 98.25 96 TYR A C 1
ATOM 724 O O . TYR A 1 96 ? -7.114 3.612 -4.901 1.00 98.25 96 TYR A O 1
ATOM 732 N N . GLU A 1 97 ? -6.540 5.516 -5.923 1.00 97.81 97 GLU A N 1
ATOM 733 C CA . GLU A 1 97 ? -7.905 6.056 -6.005 1.00 97.81 97 GLU A CA 1
ATOM 734 C C . GLU A 1 97 ? -8.870 5.147 -6.781 1.00 97.81 97 GLU A C 1
ATOM 736 O O . GLU A 1 97 ? -10.072 5.136 -6.515 1.00 97.81 97 GLU A O 1
ATOM 741 N N . LYS A 1 98 ? -8.347 4.352 -7.722 1.00 95.81 98 LYS A N 1
ATOM 742 C CA . LYS A 1 98 ? -9.148 3.493 -8.600 1.00 95.81 98 LYS A CA 1
ATOM 743 C C . LYS A 1 98 ? -9.909 2.396 -7.853 1.00 95.81 98 LYS A C 1
ATOM 745 O O . LYS A 1 98 ? -11.046 2.102 -8.220 1.00 95.81 98 LYS A O 1
ATOM 750 N N . ASP A 1 99 ? -9.279 1.749 -6.872 1.00 96.50 99 ASP A N 1
ATOM 751 C CA . ASP A 1 99 ? -9.858 0.602 -6.153 1.00 96.50 99 ASP A CA 1
ATOM 752 C C . ASP A 1 99 ? -9.778 0.716 -4.619 1.00 96.50 99 ASP A C 1
ATOM 754 O O . ASP A 1 99 ? -10.299 -0.147 -3.914 1.00 96.50 99 ASP A O 1
ATOM 758 N N . GLY A 1 100 ? -9.169 1.784 -4.093 1.00 96.56 100 GLY A N 1
ATOM 759 C CA . GLY A 1 100 ? -9.001 2.007 -2.659 1.00 96.56 100 GLY A CA 1
ATOM 760 C C . GLY A 1 100 ? -7.915 1.145 -2.013 1.00 96.56 100 GLY A C 1
ATOM 761 O O . GLY A 1 100 ? -7.797 1.148 -0.789 1.00 96.56 100 GLY A O 1
ATOM 762 N N . SER A 1 101 ? -7.126 0.404 -2.798 1.00 98.00 101 SER A N 1
ATOM 763 C CA . SER A 1 101 ? -5.961 -0.309 -2.281 1.00 98.00 101 SER A CA 1
ATOM 764 C C . SER A 1 101 ? -4.905 0.654 -1.750 1.00 98.00 101 SER A C 1
ATOM 766 O O . SER A 1 101 ? -4.829 1.825 -2.133 1.00 98.00 101 SER A O 1
ATOM 768 N N . LEU A 1 102 ? -4.091 0.136 -0.838 1.00 98.25 102 LEU A N 1
ATOM 769 C CA . LEU A 1 102 ? -2.972 0.858 -0.264 1.00 98.25 102 LEU A CA 1
ATOM 770 C C . LEU A 1 102 ? -1.669 0.293 -0.803 1.00 98.25 102 LEU A C 1
ATOM 772 O O . LEU A 1 102 ? -1.534 -0.917 -0.990 1.00 98.25 102 LEU A O 1
ATOM 776 N N . PHE A 1 103 ? -0.702 1.175 -0.999 1.00 97.75 103 PHE A N 1
ATOM 777 C CA . PHE A 1 103 ? 0.651 0.825 -1.373 1.00 97.75 103 PHE A CA 1
ATOM 778 C C . PHE A 1 103 ? 1.647 1.315 -0.336 1.00 97.75 103 PHE A C 1
ATOM 780 O O . PHE A 1 103 ? 1.483 2.386 0.245 1.00 97.75 103 PHE A O 1
ATOM 787 N N . VAL A 1 104 ? 2.716 0.549 -0.154 1.00 96.06 104 VAL A N 1
ATOM 788 C CA . VAL A 1 104 ? 3.919 1.006 0.540 1.00 96.06 104 VAL A CA 1
ATOM 789 C C . VAL A 1 104 ? 5.133 0.643 -0.303 1.00 96.06 104 VAL A C 1
ATOM 791 O O . VAL A 1 104 ? 5.217 -0.470 -0.822 1.00 96.06 104 VAL A O 1
ATOM 794 N N . ILE A 1 105 ? 6.062 1.583 -0.461 1.00 92.94 105 ILE A N 1
ATOM 795 C CA . ILE A 1 105 ? 7.239 1.393 -1.313 1.00 92.94 105 ILE A CA 1
ATOM 796 C C . ILE A 1 105 ? 8.176 0.352 -0.683 1.00 92.94 105 ILE A C 1
ATOM 798 O O . ILE A 1 105 ? 8.612 0.494 0.459 1.00 92.94 105 ILE A O 1
ATOM 802 N N . ASP A 1 106 ? 8.523 -0.669 -1.457 1.00 85.38 106 ASP A N 1
ATOM 803 C CA . ASP A 1 106 ? 9.526 -1.682 -1.153 1.00 85.38 106 ASP A CA 1
ATOM 804 C C . ASP A 1 106 ? 10.762 -1.494 -2.053 1.00 85.38 106 ASP A C 1
ATOM 806 O O . ASP A 1 106 ? 10.763 -1.752 -3.256 1.00 85.38 106 ASP A O 1
ATOM 810 N N . ASN A 1 107 ? 11.855 -1.044 -1.439 1.00 77.69 107 ASN A N 1
ATOM 811 C CA . ASN A 1 107 ? 13.137 -0.819 -2.109 1.00 77.69 107 ASN A CA 1
ATOM 812 C C . ASN A 1 107 ? 14.176 -1.904 -1.774 1.00 77.69 107 ASN A C 1
ATOM 814 O O . ASN A 1 107 ? 15.377 -1.629 -1.764 1.00 77.69 107 ASN A O 1
ATOM 818 N N . THR A 1 108 ? 13.741 -3.116 -1.417 1.00 76.25 108 THR A N 1
ATOM 819 C CA . THR A 1 108 ? 14.654 -4.230 -1.101 1.00 76.25 108 THR A CA 1
ATOM 820 C C . THR A 1 108 ? 15.243 -4.898 -2.348 1.00 76.25 108 THR A C 1
ATOM 822 O O . THR A 1 108 ? 16.318 -5.497 -2.271 1.00 76.25 108 THR A O 1
ATOM 825 N N . GLY A 1 109 ? 14.579 -4.763 -3.500 1.00 74.25 109 GLY A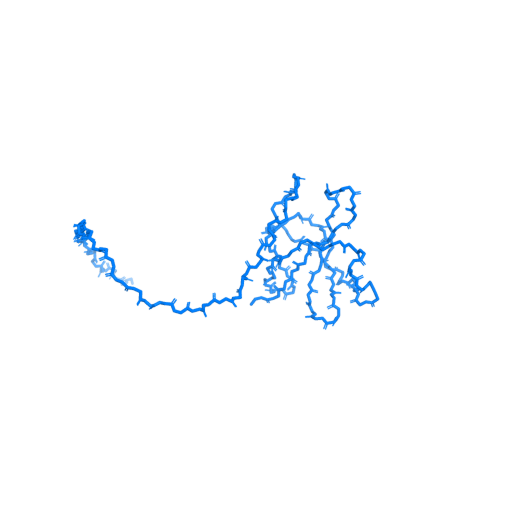 N 1
ATOM 826 C CA . GLY A 1 109 ? 15.001 -5.314 -4.786 1.00 74.25 109 GLY A CA 1
ATOM 827 C C . GLY A 1 109 ? 15.901 -4.390 -5.628 1.00 74.25 109 GLY A C 1
ATOM 828 O O . GLY A 1 109 ? 16.147 -3.237 -5.277 1.00 74.25 109 GLY A O 1
ATOM 829 N N . PRO A 1 110 ? 16.405 -4.883 -6.778 1.00 79.38 110 PRO A N 1
ATOM 830 C CA . PRO A 1 110 ? 17.186 -4.087 -7.734 1.00 79.38 110 PRO A CA 1
ATOM 831 C C . PRO A 1 110 ? 16.350 -3.037 -8.489 1.00 79.38 110 PRO A C 1
ATOM 833 O O . PRO A 1 110 ? 16.914 -2.162 -9.147 1.00 79.38 110 PRO A O 1
ATOM 836 N N . THR A 1 111 ? 15.024 -3.143 -8.421 1.00 85.12 111 THR A N 1
ATOM 837 C CA . THR A 1 111 ? 14.042 -2.238 -9.021 1.00 85.12 111 THR A CA 1
ATOM 838 C C . THR A 1 111 ? 13.082 -1.739 -7.944 1.00 85.12 111 THR A C 1
ATOM 840 O O . THR A 1 111 ? 12.926 -2.379 -6.905 1.00 85.12 111 THR A O 1
ATOM 843 N N . GLU A 1 112 ? 12.447 -0.590 -8.181 1.00 89.62 112 GLU A N 1
ATOM 844 C CA . GLU A 1 112 ? 11.440 -0.045 -7.265 1.00 89.62 112 GLU A CA 1
ATOM 845 C C . GLU A 1 112 ? 10.163 -0.893 -7.345 1.00 89.62 112 GLU A C 1
ATOM 847 O O . GLU A 1 112 ? 9.543 -1.007 -8.404 1.00 89.62 112 GLU A O 1
ATOM 852 N N . GLN A 1 113 ? 9.784 -1.498 -6.223 1.00 92.25 113 GLN A N 1
ATOM 853 C CA . GLN A 1 113 ? 8.619 -2.368 -6.102 1.00 92.25 113 GLN A CA 1
ATOM 854 C C . GLN A 1 113 ? 7.724 -1.875 -4.973 1.00 92.25 113 GLN A C 1
ATOM 856 O O . GLN A 1 113 ? 8.156 -1.118 -4.111 1.00 92.25 113 GLN A O 1
ATOM 861 N N . TRP A 1 114 ? 6.439 -2.188 -5.025 1.00 94.81 114 TRP A N 1
ATOM 862 C CA . TRP A 1 114 ? 5.447 -1.612 -4.127 1.00 94.81 114 TRP A CA 1
ATOM 863 C C . TRP A 1 114 ? 4.591 -2.738 -3.553 1.00 94.81 114 TRP A C 1
ATOM 865 O O . TRP A 1 114 ? 4.032 -3.548 -4.286 1.00 94.81 114 TRP A O 1
ATOM 875 N N . ALA A 1 115 ? 4.482 -2.801 -2.231 1.00 95.19 115 ALA A N 1
ATOM 876 C CA . ALA A 1 115 ? 3.620 -3.757 -1.555 1.00 95.19 115 ALA A CA 1
ATOM 877 C C . ALA A 1 115 ? 2.165 -3.288 -1.618 1.00 95.19 115 ALA A C 1
ATOM 879 O O . ALA A 1 115 ? 1.855 -2.209 -1.114 1.00 95.19 115 ALA A O 1
ATOM 880 N N . LYS A 1 116 ? 1.283 -4.096 -2.216 1.00 96.44 116 LYS A N 1
ATOM 881 C CA . LYS A 1 116 ? -0.156 -3.828 -2.314 1.00 96.44 116 LYS A CA 1
ATOM 882 C C . LYS A 1 116 ? -0.906 -4.425 -1.129 1.00 96.44 116 LYS A C 1
ATOM 884 O O . LYS A 1 116 ? -0.717 -5.594 -0.786 1.00 96.44 116 LYS A O 1
ATOM 889 N N . PHE A 1 117 ? -1.821 -3.651 -0.558 1.00 97.44 117 PHE A N 1
ATOM 890 C CA . PHE A 1 117 ? -2.699 -4.073 0.526 1.00 97.44 117 PHE A CA 1
ATOM 891 C C . PHE A 1 117 ? -4.158 -3.736 0.220 1.00 97.44 117 PHE A C 1
ATOM 893 O O . PHE A 1 117 ? -4.463 -2.686 -0.347 1.00 97.44 117 PHE A O 1
ATOM 900 N N . THR A 1 118 ? -5.080 -4.597 0.645 1.00 97.75 118 THR A N 1
ATOM 901 C CA . THR A 1 118 ? -6.525 -4.351 0.529 1.00 97.75 118 THR A CA 1
ATOM 902 C C . THR A 1 118 ? -7.238 -4.612 1.846 1.00 97.75 118 THR A C 1
ATOM 904 O O . THR A 1 118 ? -6.777 -5.387 2.692 1.00 97.75 118 THR A O 1
ATOM 907 N N . LEU A 1 119 ? -8.387 -3.966 2.015 1.00 95.62 119 LEU A N 1
ATOM 908 C CA . LEU A 1 119 ? -9.301 -4.252 3.111 1.00 95.62 119 LEU A CA 1
ATOM 909 C C . LEU A 1 119 ? -9.900 -5.658 2.910 1.00 95.62 119 LEU A C 1
ATOM 911 O O . LEU A 1 119 ? -10.276 -6.003 1.787 1.00 95.62 119 LEU A O 1
ATOM 915 N N . LYS A 1 120 ? -9.938 -6.476 3.968 1.00 80.81 120 LYS A N 1
ATOM 916 C CA . LYS A 1 120 ? -10.597 -7.795 3.975 1.00 80.81 120 LYS A CA 1
ATOM 917 C C . LYS A 1 120 ? -11.919 -7.745 4.725 1.00 80.81 120 LYS A C 1
ATOM 919 O O . LYS A 1 120 ? -11.982 -7.005 5.730 1.00 80.81 120 LYS A O 1
#

pLDDT: mean 75.29, std 24.0, range [37.62, 98.44]

Sequence (120 aa):
MKRLTGRFAVASLVLIGLTACGEEEAQETEVAAAEDTHEAETGGGLPVTWIVHEGDKYTFIEIVPKEDIDMEQVVSTGTFTNMGDGMKFGEEILQYEKDGSLFVIDNTGPTEQWAKFTLK

Mean predicted aligned error: 15.88 Å

Organism: NCBI:txid2213202

Foldseek 3Di:
DDDDDDDDDDDDDDDDDDDDDDDDDDDDDDPDDDPPQPPPPQPPFQQQFWFADPNAIWGWRDKAAPVVDPVVQKAFPVDWGPDVTSHDGGFTWIARNPQRWIWTWDPSDPGIIITIIDGD

Secondary structure (DSSP, 8-state):
-PPP--------------------------------------TTPPP--EEEETTEEEEEEEEEEGGGS-GGGEEEEEEEPPTTSSS-TTPEEEEETTT--EEEEE-SSSS-EEEEEEE-

Radius of gyration: 23.98 Å; Cα contacts (8 Å, |Δi|>4): 171; chains: 1; bounding box: 38×60×64 Å

Nearest PDB structures (foldseek):
  8t2x-assembly1_eI  TM=1.983E-01  e=1.007E+00  Saccharomyces cerevisiae
  8g61-assembly1_5A  TM=1.746E-01  e=1.007E+00  Homo sapiens
  1eii-assembly1_A  TM=4.925E-01  e=9.873E+00  Rattus norvegicus